Protein AF-A0A1A8BMU4-F1 (afdb_monomer)

Foldseek 3Di:
DDDPDDDDADEAEQEAPPPVSVVVQVVVVVVVHHYDYHYPADDPVPDDD

Structure (mmCIF, N/CA/C/O backbone):
data_AF-A0A1A8BMU4-F1
#
_entry.id   AF-A0A1A8BMU4-F1
#
loop_
_atom_site.group_PDB
_atom_site.id
_atom_site.type_symbol
_atom_site.label_atom_id
_atom_site.label_alt_id
_atom_site.label_comp_id
_atom_site.label_asym_id
_atom_site.label_entity_id
_atom_site.label_seq_id
_atom_site.pdbx_PDB_ins_code
_atom_site.Cartn_x
_atom_site.Cartn_y
_atom_site.Cartn_z
_atom_site.occupancy
_atom_site.B_iso_or_equiv
_atom_site.auth_seq_id
_atom_site.auth_comp_id
_atom_site.auth_asym_id
_atom_site.auth_atom_id
_atom_site.pdbx_PDB_model_num
ATOM 1 N N . MET A 1 1 ? -34.311 -16.455 17.953 1.00 57.81 1 MET A N 1
ATOM 2 C CA . MET A 1 1 ? -33.361 -15.341 18.158 1.00 57.81 1 MET A CA 1
ATOM 3 C C . MET A 1 1 ? -32.456 -15.292 16.941 1.00 57.81 1 MET A C 1
ATOM 5 O O . MET A 1 1 ? -31.724 -16.247 16.716 1.00 57.81 1 MET A O 1
ATOM 9 N N . GLU A 1 2 ? -32.575 -14.257 16.114 1.00 59.72 2 GLU A N 1
ATOM 10 C CA . GLU A 1 2 ? -31.693 -14.054 14.958 1.00 59.72 2 GLU A CA 1
ATOM 11 C C . GLU A 1 2 ? -30.317 -13.562 15.434 1.00 59.72 2 GLU A C 1
ATOM 13 O O . GLU A 1 2 ? -30.227 -12.745 16.352 1.00 59.72 2 GLU A O 1
ATOM 18 N N . LYS A 1 3 ? -29.237 -14.094 14.850 1.00 60.75 3 LYS A N 1
ATOM 19 C CA . LYS A 1 3 ? -27.867 -13.630 15.118 1.00 60.75 3 LYS A CA 1
ATOM 20 C C . LYS A 1 3 ? -27.675 -12.236 14.506 1.00 60.75 3 LYS A C 1
ATOM 22 O O . LYS A 1 3 ? -28.111 -12.031 13.374 1.00 60.75 3 LYS A O 1
ATOM 27 N N . PRO A 1 4 ? -26.997 -11.298 15.192 1.00 69.31 4 PRO A N 1
ATOM 28 C CA . PRO A 1 4 ? -26.693 -10.000 14.606 1.00 69.31 4 PRO A CA 1
ATOM 29 C C . PRO A 1 4 ? -25.789 -10.185 13.381 1.00 69.31 4 PRO A C 1
ATOM 31 O O . PRO A 1 4 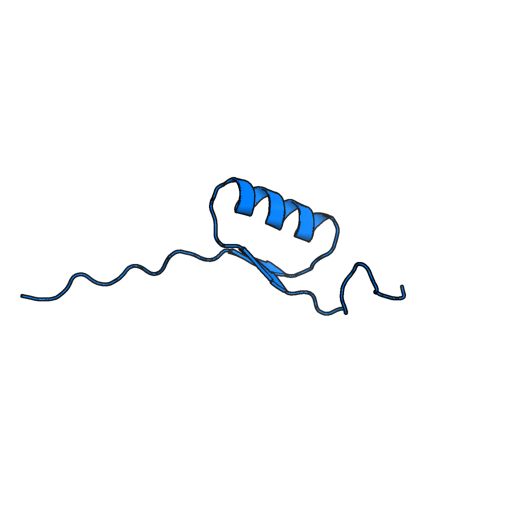? -24.855 -10.989 13.406 1.00 69.31 4 PRO A O 1
ATOM 34 N N . ALA A 1 5 ? -26.085 -9.457 12.305 1.00 70.81 5 ALA A N 1
ATOM 35 C CA . ALA A 1 5 ? -25.286 -9.476 11.088 1.00 70.81 5 ALA A CA 1
ATOM 36 C C . ALA A 1 5 ? -23.848 -9.018 11.387 1.00 70.81 5 ALA A C 1
ATOM 38 O O . ALA A 1 5 ? -23.626 -7.948 11.957 1.00 70.81 5 ALA A O 1
ATOM 39 N N . GLU A 1 6 ? -22.869 -9.834 11.006 1.00 76.19 6 GLU A N 1
ATOM 40 C CA . GLU A 1 6 ? -21.451 -9.520 11.153 1.00 76.19 6 GLU A CA 1
ATOM 41 C C . GLU A 1 6 ? -21.070 -8.405 10.168 1.00 76.19 6 GLU A C 1
ATOM 43 O O . GLU A 1 6 ? -21.005 -8.606 8.953 1.00 76.19 6 GLU A O 1
ATOM 48 N N . TYR A 1 7 ? -20.839 -7.196 10.680 1.00 68.06 7 TYR A N 1
ATOM 49 C CA . TYR A 1 7 ? -20.363 -6.086 9.860 1.00 68.06 7 TYR A CA 1
ATOM 50 C C . TYR A 1 7 ? -18.886 -6.300 9.518 1.00 68.06 7 TYR A C 1
ATOM 52 O O . TYR A 1 7 ? -18.003 -6.095 10.353 1.00 68.06 7 TYR A O 1
ATOM 60 N N . LYS A 1 8 ? -18.606 -6.690 8.269 1.00 78.25 8 LYS A N 1
ATOM 61 C CA . LYS A 1 8 ? -17.232 -6.765 7.753 1.00 78.25 8 LYS A CA 1
ATO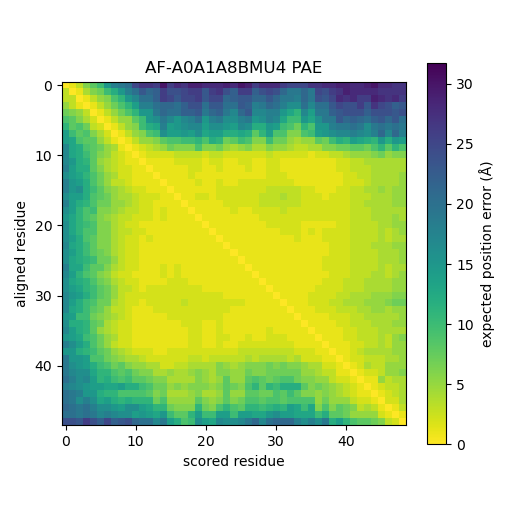M 62 C C . LYS A 1 8 ? -16.551 -5.400 7.888 1.00 78.25 8 LYS A C 1
ATOM 64 O O . LYS A 1 8 ? -17.107 -4.375 7.484 1.00 78.25 8 LYS A O 1
ATOM 69 N N . LYS A 1 9 ? -15.329 -5.384 8.433 1.00 81.06 9 LYS A N 1
ATOM 70 C CA . LYS A 1 9 ? -14.486 -4.179 8.461 1.00 81.06 9 LYS A CA 1
ATOM 71 C C . LYS A 1 9 ? -14.318 -3.640 7.038 1.00 81.06 9 LYS A C 1
ATOM 73 O O . LYS A 1 9 ? -14.034 -4.401 6.116 1.00 81.06 9 LYS A O 1
ATOM 78 N N . LYS A 1 10 ? -14.489 -2.326 6.869 1.00 87.06 10 LYS A N 1
ATOM 79 C CA . LYS A 1 10 ? -14.265 -1.655 5.583 1.00 87.06 10 LYS A CA 1
ATOM 80 C C . LYS A 1 10 ? -12.772 -1.685 5.248 1.00 87.06 10 LYS A C 1
ATOM 82 O O . LYS A 1 10 ? -11.950 -1.324 6.090 1.00 87.06 10 LYS A O 1
ATOM 87 N N . VAL A 1 11 ? -12.457 -2.100 4.027 1.00 95.69 11 VAL A N 1
ATOM 88 C CA . VAL A 1 11 ? -11.097 -2.154 3.477 1.00 95.69 11 VAL A CA 1
ATOM 89 C C . VAL A 1 11 ? -10.916 -1.005 2.495 1.00 95.69 11 VAL A C 1
ATOM 91 O O . VAL A 1 11 ? -11.822 -0.716 1.713 1.00 95.69 11 VAL A O 1
ATOM 94 N N . ILE A 1 12 ? -9.763 -0.342 2.540 1.00 97.31 12 ILE A N 1
ATOM 95 C CA . ILE A 1 12 ? -9.395 0.700 1.580 1.00 97.31 12 ILE A CA 1
ATOM 96 C C . ILE A 1 12 ? -8.521 0.068 0.501 1.00 97.31 12 ILE A C 1
ATOM 98 O O . ILE A 1 12 ? -7.415 -0.383 0.786 1.00 97.31 12 ILE A O 1
ATOM 102 N N . ALA A 1 13 ? -9.005 0.065 -0.738 1.00 97.69 13 ALA A N 1
ATOM 103 C CA . ALA A 1 13 ? -8.216 -0.328 -1.897 1.00 97.69 13 ALA A CA 1
ATOM 104 C C . ALA A 1 13 ? -7.512 0.900 -2.494 1.00 97.69 13 ALA A C 1
ATOM 106 O O . ALA A 1 13 ? -8.158 1.899 -2.816 1.00 97.69 13 ALA A O 1
ATOM 107 N N . VAL A 1 14 ? -6.194 0.821 -2.657 1.00 97.56 14 VAL A N 1
ATOM 108 C CA . VAL A 1 14 ? -5.367 1.822 -3.340 1.00 97.56 14 VAL A CA 1
ATOM 109 C C . VAL A 1 14 ? -4.879 1.217 -4.653 1.00 97.56 14 VAL A C 1
ATOM 111 O O . VAL A 1 14 ? -4.193 0.200 -4.646 1.00 97.56 14 VAL A O 1
ATOM 114 N N . VAL A 1 15 ? -5.219 1.839 -5.782 1.00 97.00 15 VAL A N 1
ATOM 115 C CA . VAL A 1 15 ? -4.783 1.396 -7.116 1.00 97.00 15 VAL A CA 1
ATOM 116 C C . VAL A 1 15 ? -3.642 2.297 -7.592 1.00 97.00 15 VAL A C 1
ATOM 118 O O . VAL A 1 15 ? -3.817 3.506 -7.735 1.00 97.00 15 VAL A O 1
ATOM 121 N N . GLY A 1 16 ? -2.474 1.700 -7.821 1.00 94.50 16 GLY A N 1
ATOM 122 C CA . GLY A 1 16 ? -1.201 2.355 -8.112 1.00 94.50 16 GLY A CA 1
ATOM 123 C C . GLY A 1 16 ? -0.301 2.445 -6.875 1.00 94.50 16 GLY A C 1
ATOM 124 O O . GLY A 1 16 ? -0.674 3.028 -5.862 1.00 94.50 16 GLY A O 1
ATOM 125 N N . GLY A 1 17 ? 0.913 1.902 -6.971 1.00 93.31 17 GLY A N 1
ATOM 126 C CA . GLY A 1 17 ? 1.931 1.860 -5.913 1.00 93.31 17 GLY A CA 1
ATOM 127 C C . GLY A 1 17 ? 3.023 2.929 -6.039 1.00 93.31 17 GLY A C 1
ATOM 128 O O . GLY A 1 17 ? 4.048 2.835 -5.370 1.00 93.31 17 GLY A O 1
ATOM 129 N N . GLY A 1 18 ? 2.836 3.937 -6.901 1.00 91.62 18 GLY A N 1
ATOM 130 C CA . GLY A 1 18 ? 3.752 5.078 -7.042 1.00 91.62 18 GLY A CA 1
ATOM 131 C C . GLY A 1 18 ? 3.774 6.004 -5.815 1.00 91.62 18 GLY A C 1
ATOM 132 O O . GLY A 1 18 ? 3.123 5.731 -4.809 1.00 91.62 18 GLY A O 1
ATOM 133 N N . LEU A 1 19 ? 4.475 7.143 -5.906 1.00 93.12 19 LEU A N 1
ATOM 134 C CA . LEU A 1 19 ? 4.685 8.066 -4.773 1.00 93.12 19 LEU A CA 1
ATOM 135 C C . LEU A 1 19 ? 3.381 8.420 -4.032 1.00 93.12 19 LEU A C 1
ATOM 137 O O . LEU A 1 19 ? 3.304 8.325 -2.809 1.00 93.12 19 LEU A O 1
ATOM 141 N N . VAL A 1 20 ? 2.340 8.794 -4.779 1.00 96.56 20 VAL A N 1
ATOM 142 C CA . VAL A 1 20 ? 1.050 9.218 -4.211 1.00 96.56 20 VAL A CA 1
ATOM 143 C C . VAL A 1 20 ? 0.256 8.034 -3.650 1.00 96.56 20 VAL A C 1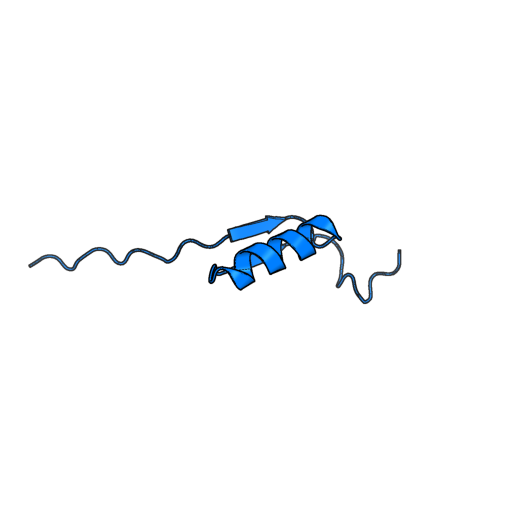
ATOM 145 O O . VAL A 1 20 ? -0.385 8.160 -2.606 1.00 96.56 20 VAL A O 1
ATOM 148 N N . GLY A 1 21 ? 0.312 6.874 -4.304 1.00 96.38 21 GLY A N 1
ATOM 149 C CA . GLY A 1 21 ? -0.353 5.659 -3.832 1.00 96.38 21 GLY A CA 1
ATOM 150 C C . GLY A 1 21 ? 0.243 5.151 -2.522 1.00 96.38 21 GLY A C 1
ATOM 151 O O . GLY A 1 21 ? -0.479 4.932 -1.549 1.00 96.38 21 GLY A O 1
ATOM 152 N N . ALA A 1 22 ? 1.574 5.082 -2.452 1.00 95.06 22 ALA A N 1
ATOM 153 C CA . ALA A 1 22 ? 2.297 4.695 -1.246 1.00 95.06 22 ALA A CA 1
ATOM 154 C C . ALA A 1 22 ? 2.041 5.671 -0.080 1.00 95.06 22 ALA A C 1
ATOM 156 O O . ALA A 1 22 ? 1.823 5.236 1.055 1.00 95.06 22 ALA A O 1
ATOM 157 N N . LEU A 1 23 ? 1.994 6.983 -0.355 1.00 97.19 23 LEU A N 1
ATOM 158 C CA . LEU A 1 23 ? 1.654 8.003 0.642 1.00 97.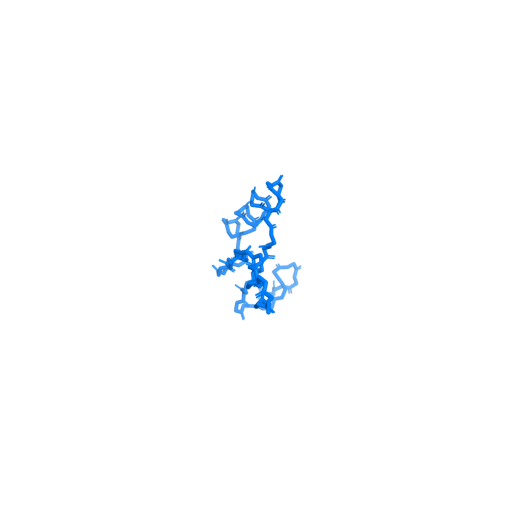19 23 LEU A CA 1
ATOM 159 C C . LEU A 1 23 ? 0.243 7.798 1.207 1.00 97.19 23 LEU A C 1
ATOM 161 O O . LEU A 1 23 ? 0.066 7.801 2.427 1.00 97.19 23 LEU A O 1
ATOM 165 N N . ASN A 1 24 ? -0.753 7.597 0.341 1.00 98.06 24 ASN A N 1
ATOM 166 C CA . ASN A 1 24 ? -2.131 7.359 0.77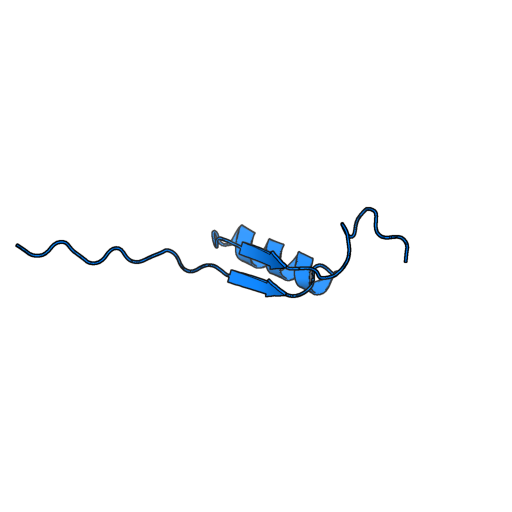0 1.00 98.06 24 ASN A CA 1
ATOM 167 C C . ASN A 1 24 ? -2.254 6.073 1.586 1.00 98.06 24 ASN A C 1
ATOM 169 O O . ASN A 1 24 ? -2.900 6.07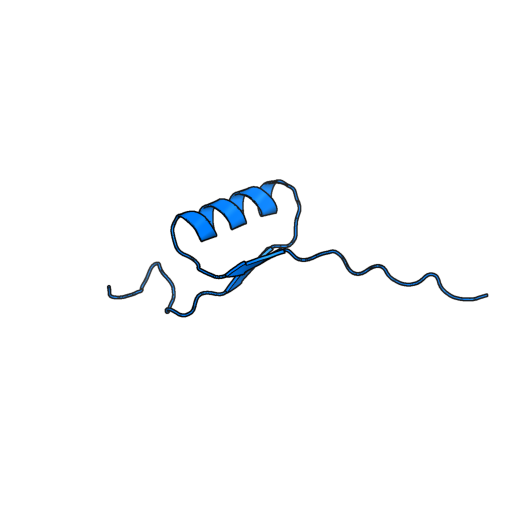2 2.634 1.00 98.06 24 ASN A O 1
ATOM 173 N N . ALA A 1 25 ? -1.580 5.002 1.165 1.00 97.31 25 ALA A N 1
ATOM 174 C CA . ALA A 1 25 ? -1.587 3.756 1.914 1.00 97.31 25 ALA A CA 1
ATOM 175 C C . ALA A 1 25 ? -1.032 3.939 3.333 1.00 97.31 25 ALA A C 1
ATOM 177 O O . ALA A 1 25 ? -1.675 3.543 4.306 1.00 97.31 25 ALA A O 1
ATOM 178 N N . CYS A 1 26 ? 0.095 4.644 3.470 1.00 97.50 26 CYS A N 1
ATOM 179 C CA . CYS A 1 26 ? 0.650 5.007 4.773 1.00 97.50 26 CYS A CA 1
ATOM 180 C C . CYS A 1 26 ? -0.309 5.885 5.591 1.00 97.50 26 CYS A C 1
ATOM 182 O O . CYS A 1 26 ? -0.469 5.683 6.796 1.00 97.50 26 CYS A O 1
ATOM 184 N N . PHE A 1 27 ? -0.939 6.875 4.958 1.00 98.06 27 PHE A N 1
ATOM 185 C CA . PHE A 1 27 ? -1.847 7.817 5.611 1.00 98.06 27 PHE A CA 1
ATOM 186 C C . PHE A 1 27 ? -3.074 7.126 6.222 1.00 98.06 27 PHE A C 1
ATOM 188 O O . PHE A 1 27 ? -3.454 7.444 7.356 1.00 98.06 27 PHE A O 1
ATOM 195 N N . PHE A 1 28 ? -3.674 6.183 5.491 1.00 97.69 28 PHE A N 1
ATOM 196 C CA . PHE A 1 28 ? -4.824 5.406 5.949 1.00 97.69 28 PHE A CA 1
ATOM 197 C C . PHE A 1 28 ? -4.429 4.318 6.950 1.00 97.69 28 PHE A C 1
ATOM 199 O O . PHE A 1 28 ? -5.083 4.183 7.984 1.00 97.69 28 PHE A O 1
ATOM 206 N N . ALA A 1 29 ? -3.321 3.609 6.721 1.00 97.25 29 ALA A N 1
ATOM 207 C CA . ALA A 1 29 ? -2.828 2.602 7.660 1.00 97.25 29 ALA A CA 1
ATOM 208 C C . ALA A 1 29 ? -2.530 3.212 9.043 1.00 97.25 29 ALA A C 1
ATOM 210 O O . ALA A 1 29 ? -2.940 2.667 10.066 1.00 97.25 29 ALA A O 1
ATOM 211 N N . LYS A 1 30 ? -1.925 4.411 9.091 1.00 97.88 30 LYS A N 1
ATOM 212 C CA . LYS A 1 30 ? -1.690 5.162 10.343 1.00 97.88 30 LYS A CA 1
ATOM 213 C C . LYS A 1 30 ? -2.970 5.521 11.109 1.00 97.88 30 LYS A C 1
ATOM 215 O O . LYS A 1 30 ? -2.896 5.823 12.294 1.00 97.88 30 LYS A O 1
ATOM 220 N N . ARG A 1 31 ? -4.134 5.505 10.454 1.00 96.00 31 ARG A N 1
ATOM 221 C CA . ARG A 1 31 ? -5.453 5.753 11.064 1.00 96.00 31 ARG A CA 1
ATOM 222 C C . ARG A 1 31 ? -6.190 4.467 11.443 1.00 96.00 31 ARG A C 1
ATOM 224 O O . ARG A 1 31 ? -7.346 4.532 11.845 1.00 96.00 31 ARG A O 1
ATOM 231 N N . GLY A 1 32 ? -5.533 3.313 11.326 1.00 95.25 32 GLY A N 1
ATOM 232 C CA . GLY A 1 32 ? -6.084 2.015 11.714 1.00 95.25 32 GLY A CA 1
ATOM 233 C C . GLY A 1 32 ? -6.972 1.360 10.657 1.00 95.25 32 GLY A C 1
ATOM 234 O O . GLY A 1 32 ? -7.663 0.390 10.967 1.00 95.25 32 GLY A O 1
ATOM 235 N N . PHE A 1 33 ? -6.973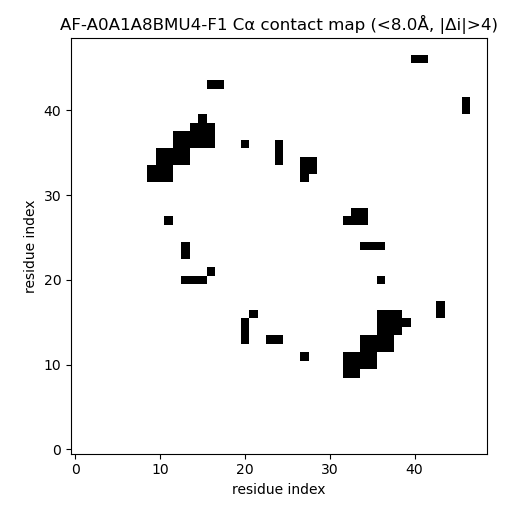 1.862 9.419 1.00 96.00 33 PHE A N 1
ATOM 236 C CA . PHE A 1 33 ? -7.668 1.196 8.319 1.00 96.00 33 PHE A CA 1
ATOM 237 C C . PHE A 1 33 ? -6.860 -0.001 7.811 1.00 96.00 33 PHE A C 1
ATOM 239 O O . PHE A 1 33 ? -5.633 0.063 7.728 1.00 96.00 33 PHE A O 1
ATOM 246 N N . HIS A 1 34 ? -7.557 -1.071 7.419 1.00 96.38 34 HIS A N 1
ATOM 247 C CA . HIS A 1 34 ? -6.962 -2.122 6.592 1.00 96.38 34 HIS A CA 1
ATOM 248 C C . HIS A 1 34 ? -6.845 -1.591 5.165 1.00 96.38 34 HIS A C 1
ATOM 250 O O . HIS A 1 34 ? -7.841 -1.130 4.598 1.00 96.38 34 HIS A O 1
ATOM 256 N N . VAL A 1 35 ? -5.633 -1.611 4.617 1.00 97.38 35 VAL A N 1
ATOM 257 C CA .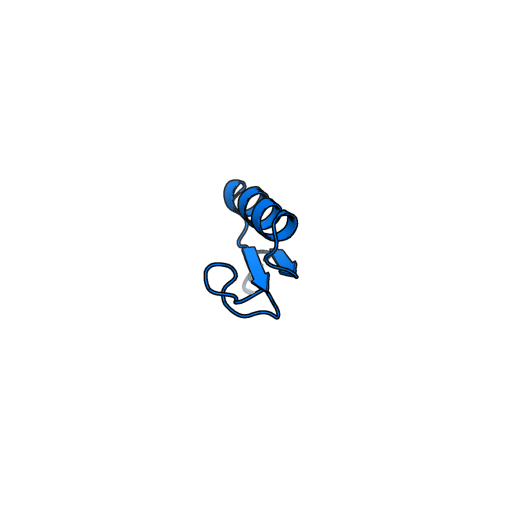 VAL A 1 35 ? -5.330 -1.044 3.302 1.00 97.38 35 VAL A CA 1
ATOM 258 C C . VAL A 1 35 ? -4.705 -2.110 2.421 1.00 97.38 35 VAL A C 1
ATOM 260 O O . VAL A 1 35 ? -3.743 -2.761 2.822 1.00 97.38 35 VAL A O 1
ATOM 263 N N . GLU A 1 36 ? -5.219 -2.238 1.206 1.00 97.00 36 GLU A N 1
ATOM 264 C CA . GLU A 1 36 ? -4.692 -3.125 0.172 1.00 97.00 36 GLU A CA 1
ATOM 265 C C . GLU A 1 36 ? -4.224 -2.282 -1.013 1.00 97.00 36 GLU A C 1
ATOM 267 O O . GLU A 1 36 ? -4.951 -1.407 -1.483 1.00 97.00 36 GLU A O 1
ATOM 272 N N . ILE A 1 37 ? -2.993 -2.515 -1.473 1.00 95.31 37 ILE A N 1
ATOM 273 C CA . ILE A 1 37 ? -2.404 -1.802 -2.610 1.00 95.31 37 ILE A CA 1
ATOM 274 C C . ILE A 1 37 ? -2.353 -2.749 -3.804 1.00 95.31 37 ILE A C 1
ATOM 276 O O . ILE A 1 37 ? -1.826 -3.854 -3.697 1.00 95.31 37 ILE A O 1
ATOM 280 N N . PHE A 1 38 ? -2.841 -2.279 -4.945 1.00 95.44 38 PHE A N 1
ATOM 281 C CA . PHE A 1 38 ? -2.784 -2.975 -6.223 1.00 95.44 38 PHE A CA 1
ATOM 282 C C . PHE A 1 38 ? -1.907 -2.170 -7.177 1.00 95.44 38 PHE A C 1
ATOM 284 O O . PHE A 1 38 ? -2.211 -1.021 -7.478 1.00 95.44 38 PHE A O 1
ATOM 291 N N . GLU A 1 39 ? -0.817 -2.753 -7.661 1.00 93.56 39 GLU A N 1
ATOM 292 C CA . GLU A 1 39 ? 0.081 -2.143 -8.645 1.00 93.56 39 GLU A CA 1
ATOM 293 C C . GLU A 1 39 ? 0.211 -3.097 -9.833 1.00 93.56 39 GLU A C 1
ATOM 295 O O . GLU A 1 39 ? 0.266 -4.311 -9.651 1.00 93.56 39 GLU A O 1
ATOM 300 N N . ALA A 1 40 ? 0.196 -2.542 -11.046 1.00 92.00 40 ALA A N 1
ATOM 301 C CA . ALA A 1 40 ? 0.259 -3.332 -12.271 1.00 92.00 40 ALA A CA 1
ATOM 302 C C . ALA A 1 40 ? 1.693 -3.776 -12.586 1.00 92.00 40 ALA A C 1
ATOM 304 O O . ALA A 1 40 ? 1.903 -4.820 -13.199 1.00 92.00 40 ALA A O 1
ATOM 305 N N . ARG A 1 41 ? 2.675 -2.962 -12.190 1.00 87.06 41 ARG A N 1
ATOM 306 C CA . ARG A 1 41 ? 4.097 -3.260 -12.353 1.00 87.06 41 ARG A CA 1
ATOM 307 C C . ARG A 1 41 ? 4.582 -4.230 -11.280 1.00 87.06 41 ARG A C 1
ATOM 309 O O . ARG A 1 41 ? 3.973 -4.385 -10.222 1.00 87.06 41 ARG A O 1
ATOM 316 N N . GLU A 1 42 ? 5.727 -4.844 -11.557 1.00 85.25 42 GLU A N 1
ATOM 317 C CA . GLU A 1 42 ? 6.477 -5.593 -10.553 1.00 85.25 42 GLU A CA 1
ATOM 318 C C . GLU A 1 42 ? 6.870 -4.698 -9.366 1.00 85.25 42 GLU A C 1
ATOM 320 O O . GLU A 1 42 ? 6.710 -3.475 -9.411 1.00 85.25 42 GLU A O 1
ATOM 325 N N . ASP A 1 43 ? 7.380 -5.313 -8.292 1.00 82.69 43 ASP A N 1
ATOM 326 C CA . ASP A 1 43 ? 7.786 -4.616 -7.068 1.00 82.69 43 ASP A CA 1
ATOM 327 C C . ASP A 1 43 ? 8.545 -3.329 -7.401 1.00 82.69 43 ASP A C 1
ATOM 329 O O . ASP A 1 43 ? 9.632 -3.365 -7.975 1.00 82.69 43 ASP A O 1
ATOM 333 N N . ILE A 1 44 ? 7.975 -2.189 -7.012 1.00 76.44 44 ILE A N 1
ATOM 334 C CA . ILE A 1 44 ? 8.499 -0.867 -7.355 1.00 76.44 44 ILE A CA 1
ATOM 335 C C . ILE A 1 44 ? 9.945 -0.644 -6.878 1.00 76.44 44 ILE A C 1
ATOM 337 O O . ILE A 1 44 ? 10.637 0.217 -7.406 1.00 76.44 44 ILE A O 1
ATOM 341 N N . ARG A 1 45 ? 10.432 -1.431 -5.907 1.00 79.12 45 ARG A N 1
ATOM 342 C CA . ARG A 1 45 ? 11.825 -1.397 -5.424 1.00 79.12 45 ARG A CA 1
ATOM 343 C C . ARG A 1 45 ? 12.807 -2.136 -6.336 1.00 79.12 45 ARG A C 1
ATOM 345 O O . ARG A 1 45 ? 14.013 -2.003 -6.157 1.00 79.12 45 ARG A O 1
ATOM 352 N N . LYS A 1 46 ? 12.297 -2.968 -7.242 1.00 83.88 46 LYS A N 1
ATOM 353 C CA . LYS A 1 46 ? 13.053 -3.829 -8.164 1.00 83.88 46 LYS A CA 1
ATOM 354 C C . LYS A 1 46 ? 12.680 -3.597 -9.627 1.00 83.88 46 LYS A C 1
ATOM 356 O O . LYS A 1 46 ? 13.294 -4.197 -10.501 1.00 83.88 46 LYS A O 1
ATOM 361 N N . ALA A 1 47 ? 11.666 -2.775 -9.882 1.00 77.88 47 ALA A N 1
ATOM 362 C CA . ALA A 1 47 ?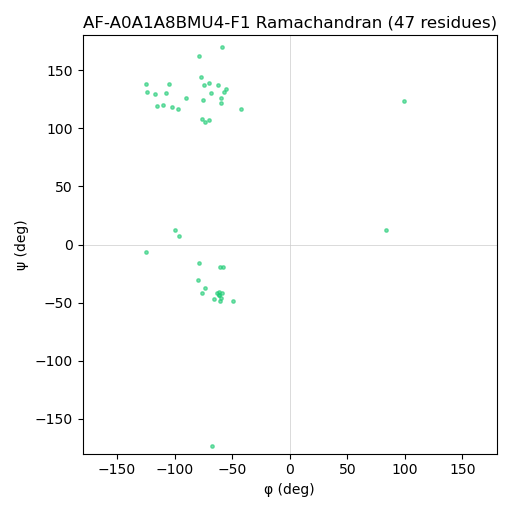 11.219 -2.457 -11.221 1.00 77.88 47 ALA A CA 1
ATOM 363 C C . ALA A 1 47 ? 12.372 -1.822 -12.010 1.00 77.88 47 ALA A C 1
ATOM 365 O O . ALA A 1 47 ? 12.913 -0.793 -11.607 1.00 77.88 47 ALA A O 1
ATOM 366 N N . ASN A 1 48 ? 12.732 -2.440 -13.134 1.00 70.00 48 ASN A N 1
ATOM 367 C CA . ASN A 1 48 ? 13.579 -1.809 -14.139 1.00 70.00 48 ASN A CA 1
ATOM 368 C C . ASN A 1 48 ? 12.711 -0.816 -14.913 1.00 70.00 48 ASN A C 1
ATOM 370 O O . ASN A 1 48 ? 11.819 -1.228 -15.657 1.00 70.00 48 ASN A O 1
ATOM 374 N N . ILE A 1 49 ? 12.945 0.472 -14.679 1.00 68.00 49 ILE A N 1
ATOM 375 C CA . ILE A 1 49 ? 12.283 1.594 -15.353 1.00 68.00 49 ILE A CA 1
ATOM 376 C C . ILE A 1 49 ? 13.294 2.247 -16.288 1.00 68.00 49 ILE A C 1
ATOM 378 O O . ILE A 1 49 ? 14.451 2.420 -15.840 1.00 68.00 49 ILE A O 1
#

Nearest PDB structures (foldseek):
  8dp2-assembly1_A  TM=8.065E-01  e=4.258E-01  Pseudomonas aeruginosa PAO1
  1b6r-assembly1_A-2  TM=6.714E-01  e=4.889E-01  Escherichia coli
  1pjt-assembly1_A  TM=6.901E-01  e=1.583E+00  Salmonella enterica subsp. enterica serovar Typhimurium
  1pjt-assembly1_B  TM=6.838E-01  e=5.127E+00  Salmonella enterica subsp. enterica serovar Typhimurium

InterPro domains:
  IPR036188 FAD/NAD(P)-binding domain superfamily [G3DSA:3.50.50.60] (2-49)

Organism: Nothobranchius kadleci (NCBI:txid1051664)

Mean predicted aligned error: 6.77 Å

Solvent-accessible surface area (backbone atoms only — not comparable to full-atom values): 3299 Å² total; per-residue (Å²): 132,84,77,81,82,84,78,74,81,76,70,46,79,40,81,42,68,50,77,69,36,47,50,50,47,52,60,42,41,77,71,73,42,53,66,48,80,46,54,93,66,64,62,80,93,72,51,90,125

Secondary structure (DSSP, 8-state):
-PPPP--PPPEEEEE--SHHHHHHHHHHHTTT-EEEEE-SSS-TTT---

Radius of gyration: 15.53 Å; Cα contacts (8 Å, |Δi|>4): 48; chains: 1; bounding box: 47×25×34 Å

pLDDT: mean 87.76, std 11.87, range [57.81, 98.06]

Sequence (49 aa):
MEKPAEYKKKVIAVVGGGLVGALNACFFAKRGFHVEIFEAREDIRKANI